Protein AF-A0A950A088-F1 (afdb_monomer)

Solvent-accessible surface area (backbone atoms only — not comparable to full-atom values): 8550 Å² total; per-residue (Å²): 110,68,67,59,53,52,51,50,49,60,71,69,52,84,48,71,52,44,54,53,50,51,49,53,54,51,53,44,50,51,50,33,52,53,40,48,50,56,52,46,50,52,70,74,33,70,79,44,91,60,96,74,81,75,61,78,71,54,54,60,63,45,46,53,56,30,54,50,41,45,50,49,51,55,53,53,65,77,36,38,73,78,71,75,57,42,54,74,67,52,54,50,52,51,50,50,53,53,50,50,53,52,51,52,50,50,47,42,38,51,69,72,67,64,45,78,92,73,93,72,76,95,70,76,61,56,73,52,76,66,55,46,53,52,60,51,59,71,68,49,79,78,85,128

Structure (mmCIF, N/CA/C/O backbone):
data_AF-A0A950A088-F1
#
_entry.id   AF-A0A950A088-F1
#
loop_
_atom_site.group_PDB
_atom_site.id
_atom_site.type_symbol
_atom_site.label_atom_id
_atom_site.label_alt_id
_atom_site.label_comp_id
_atom_site.label_asym_id
_atom_site.label_entity_id
_atom_site.label_seq_id
_atom_site.pdbx_PDB_ins_code
_atom_site.Cartn_x
_atom_site.Cartn_y
_atom_site.Cartn_z
_atom_site.occupancy
_atom_site.B_iso_or_equiv
_atom_site.auth_seq_id
_atom_site.auth_comp_id
_atom_site.auth_asym_id
_atom_site.auth_atom_id
_atom_site.pdbx_PDB_model_num
ATOM 1 N N . VAL A 1 1 ? 4.764 -24.273 -2.140 1.00 59.06 1 VAL A N 1
ATOM 2 C CA . VAL A 1 1 ? 4.676 -23.675 -3.495 1.00 59.06 1 VAL A CA 1
ATOM 3 C C . VAL A 1 1 ? 5.379 -22.322 -3.514 1.00 59.06 1 VAL A C 1
ATOM 5 O O . VAL A 1 1 ? 6.209 -22.100 -4.384 1.00 59.06 1 VAL A O 1
ATOM 8 N N . ASP A 1 2 ? 5.171 -21.490 -2.493 1.00 60.41 2 ASP A N 1
ATOM 9 C CA . ASP A 1 2 ? 5.741 -20.135 -2.379 1.00 60.41 2 ASP A CA 1
ATOM 10 C C . ASP A 1 2 ? 7.275 -20.099 -2.384 1.00 60.41 2 ASP A C 1
ATOM 12 O O . ASP A 1 2 ? 7.876 -19.262 -3.052 1.00 60.41 2 ASP A O 1
ATOM 16 N N . LEU A 1 3 ? 7.926 -21.057 -1.711 1.00 70.94 3 LEU A N 1
ATOM 17 C CA . LEU A 1 3 ? 9.388 -21.190 -1.722 1.00 70.94 3 LEU A CA 1
ATOM 18 C C . LEU A 1 3 ? 9.934 -21.410 -3.143 1.00 70.94 3 LEU A C 1
ATOM 20 O O . LEU A 1 3 ? 10.909 -20.780 -3.532 1.00 70.94 3 LEU A O 1
ATOM 24 N N . VAL A 1 4 ? 9.291 -22.274 -3.932 1.00 77.12 4 VAL A N 1
ATOM 25 C CA . VAL A 1 4 ? 9.738 -22.608 -5.294 1.00 77.12 4 VAL A CA 1
ATOM 26 C C . VAL A 1 4 ? 9.562 -21.410 -6.226 1.00 77.12 4 VAL A C 1
ATOM 28 O O . VAL A 1 4 ? 10.462 -21.114 -7.005 1.00 77.12 4 VAL A O 1
ATOM 31 N N . VAL A 1 5 ? 8.444 -20.688 -6.106 1.00 71.31 5 VAL A N 1
ATOM 32 C CA . VAL A 1 5 ? 8.181 -19.470 -6.888 1.00 71.31 5 VAL A CA 1
ATOM 33 C C . VAL A 1 5 ? 9.192 -18.375 -6.545 1.00 71.31 5 VAL A C 1
ATOM 35 O O . VAL A 1 5 ? 9.776 -17.795 -7.455 1.00 71.31 5 VAL A O 1
ATOM 38 N N . ASN A 1 6 ? 9.464 -18.141 -5.258 1.00 72.62 6 ASN A N 1
ATOM 39 C CA . ASN A 1 6 ? 10.446 -17.142 -4.826 1.00 72.62 6 ASN A CA 1
ATOM 40 C C . ASN A 1 6 ? 11.868 -17.487 -5.278 1.00 72.62 6 ASN A C 1
ATOM 42 O O . ASN A 1 6 ? 12.576 -16.622 -5.788 1.00 72.62 6 ASN A O 1
ATOM 46 N N . VAL A 1 7 ? 12.280 -18.751 -5.143 1.00 74.81 7 VAL A N 1
ATOM 47 C CA . VAL A 1 7 ? 13.600 -19.206 -5.604 1.00 74.81 7 VAL A CA 1
ATOM 48 C C . VAL A 1 7 ? 13.716 -19.084 -7.125 1.00 74.81 7 VAL A C 1
ATOM 50 O O . VAL A 1 7 ? 14.727 -18.584 -7.611 1.00 74.81 7 VAL A O 1
ATOM 53 N N . ALA A 1 8 ? 12.682 -19.456 -7.885 1.00 71.94 8 ALA A N 1
ATOM 54 C CA . ALA A 1 8 ? 12.670 -19.271 -9.334 1.00 71.94 8 ALA A CA 1
ATOM 55 C C . ALA A 1 8 ? 12.779 -17.787 -9.721 1.00 71.94 8 ALA A C 1
ATOM 57 O O . ALA A 1 8 ? 13.541 -17.453 -10.621 1.00 71.94 8 ALA A O 1
ATOM 58 N N . LEU A 1 9 ? 12.090 -16.888 -9.012 1.00 67.25 9 LEU A N 1
ATOM 59 C CA . LEU A 1 9 ? 12.165 -15.445 -9.251 1.00 67.25 9 LEU A CA 1
ATOM 60 C C . LEU A 1 9 ? 13.590 -14.906 -9.054 1.00 67.25 9 LEU A C 1
ATOM 62 O O . LEU A 1 9 ? 14.089 -14.161 -9.892 1.00 67.25 9 LEU A O 1
ATOM 66 N N . VAL A 1 10 ? 14.260 -15.322 -7.976 1.00 68.56 10 VAL A N 1
ATOM 67 C CA . VAL A 1 10 ? 15.638 -14.909 -7.661 1.00 68.56 10 VAL A CA 1
ATOM 68 C C . VAL A 1 10 ? 16.637 -15.435 -8.692 1.00 68.56 10 VAL A C 1
ATOM 70 O O . VAL A 1 10 ? 17.552 -14.716 -9.079 1.00 68.56 10 VAL A O 1
ATOM 73 N N . VAL A 1 11 ? 16.469 -16.674 -9.157 1.00 69.44 11 VAL A N 1
ATOM 74 C CA . VAL A 1 11 ? 17.383 -17.285 -10.136 1.00 69.44 11 VAL A CA 1
ATOM 75 C C . VAL A 1 11 ? 17.159 -16.732 -11.551 1.00 69.44 11 VAL A C 1
ATOM 77 O O . VAL A 1 11 ? 18.112 -16.610 -12.319 1.00 69.44 11 VAL A O 1
ATOM 80 N N . LEU A 1 12 ? 15.919 -16.376 -11.904 1.00 66.69 12 LEU A N 1
ATOM 81 C CA . LEU A 1 12 ? 15.560 -15.876 -13.236 1.00 66.69 12 LEU A CA 1
ATOM 82 C C . LEU A 1 12 ? 15.788 -14.364 -13.400 1.00 66.69 12 LEU A C 1
ATOM 84 O O . LEU A 1 12 ? 16.026 -13.909 -14.518 1.00 66.69 12 LEU A O 1
ATOM 88 N N . ILE A 1 13 ? 15.751 -13.576 -12.319 1.00 66.31 13 ILE A N 1
ATOM 89 C CA . ILE A 1 13 ? 16.022 -12.133 -12.369 1.00 66.31 13 ILE A CA 1
ATOM 90 C C . ILE A 1 13 ? 17.523 -11.892 -12.168 1.00 66.31 13 ILE A C 1
ATOM 92 O O . ILE A 1 13 ? 18.025 -11.763 -11.058 1.00 66.31 13 ILE A O 1
ATOM 96 N N . THR A 1 14 ? 18.260 -11.809 -13.274 1.00 58.91 14 THR A N 1
ATOM 97 C CA . THR A 1 14 ? 19.731 -11.674 -13.279 1.00 58.91 14 THR A CA 1
ATOM 98 C C . THR A 1 14 ? 20.225 -10.260 -12.925 1.00 58.91 14 THR A C 1
ATOM 100 O O . THR A 1 14 ? 21.418 -10.050 -12.713 1.00 58.91 14 THR A O 1
ATOM 103 N N . SER A 1 15 ? 19.328 -9.270 -12.846 1.00 65.00 15 SER A N 1
ATOM 104 C CA . SER A 1 15 ? 19.680 -7.883 -12.522 1.00 65.00 15 SER A CA 1
ATOM 105 C C . SER A 1 15 ? 19.365 -7.550 -11.063 1.00 65.00 15 SER A C 1
ATOM 107 O O . SER A 1 15 ? 18.210 -7.341 -10.693 1.00 65.00 15 SER A O 1
ATOM 109 N N . ASN A 1 16 ? 20.408 -7.417 -10.238 1.00 69.12 16 ASN A N 1
ATOM 110 C CA . ASN A 1 16 ? 20.292 -6.945 -8.850 1.00 69.12 16 ASN A CA 1
ATOM 111 C C . ASN A 1 16 ? 19.594 -5.568 -8.755 1.00 69.12 16 ASN A C 1
ATOM 113 O O . ASN A 1 16 ? 18.865 -5.286 -7.806 1.00 69.12 16 ASN A O 1
ATOM 117 N N . GLN A 1 17 ? 19.768 -4.714 -9.769 1.00 70.56 17 GLN A N 1
ATOM 118 C CA . GLN A 1 17 ? 19.145 -3.388 -9.815 1.00 70.56 17 GLN A CA 1
ATOM 119 C C . GLN A 1 17 ? 17.623 -3.456 -9.994 1.00 70.56 17 GLN A C 1
ATOM 121 O O . GLN A 1 17 ? 16.901 -2.697 -9.347 1.00 70.56 17 GLN A O 1
ATOM 126 N N . ALA A 1 18 ? 17.129 -4.396 -10.806 1.00 70.00 18 ALA A N 1
ATOM 127 C CA . ALA A 1 18 ? 15.696 -4.595 -11.015 1.00 70.00 18 AL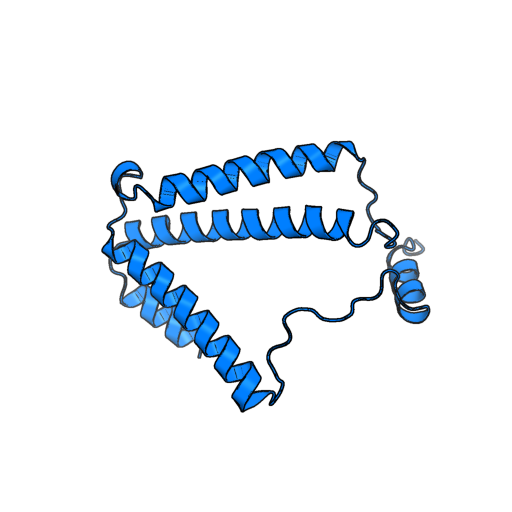A A CA 1
ATOM 128 C C . ALA A 1 18 ? 15.001 -5.067 -9.729 1.00 70.00 18 ALA A C 1
ATOM 130 O O . ALA A 1 18 ? 13.942 -4.553 -9.366 1.00 70.00 18 ALA A O 1
ATOM 131 N N . ILE A 1 19 ? 15.636 -5.988 -8.993 1.00 75.44 19 ILE A N 1
ATOM 132 C CA . ILE A 1 19 ? 15.136 -6.478 -7.699 1.00 75.44 19 ILE A CA 1
ATOM 133 C C . ILE A 1 19 ? 15.055 -5.330 -6.689 1.00 75.44 19 ILE A C 1
ATOM 135 O O . ILE A 1 19 ? 14.032 -5.163 -6.025 1.00 75.44 19 ILE A O 1
ATOM 139 N N . LEU A 1 20 ? 16.105 -4.507 -6.595 1.00 78.38 20 LEU A N 1
ATOM 140 C CA . LEU A 1 20 ? 16.135 -3.366 -5.681 1.00 78.38 20 LEU A CA 1
ATOM 141 C C . LEU A 1 20 ? 15.051 -2.332 -6.020 1.00 78.38 20 LEU A C 1
ATOM 143 O O . LEU A 1 20 ? 14.353 -1.853 -5.129 1.00 78.38 20 LEU A O 1
ATOM 147 N N . TYR A 1 21 ? 14.878 -2.015 -7.304 1.00 76.25 21 TYR A N 1
ATOM 148 C CA . TYR A 1 21 ? 13.832 -1.106 -7.773 1.00 76.25 21 TYR A CA 1
ATOM 149 C C . TYR A 1 21 ? 12.430 -1.623 -7.427 1.00 76.25 21 TYR A C 1
ATOM 151 O O . TYR A 1 21 ? 11.617 -0.890 -6.861 1.00 76.25 21 TYR A O 1
ATOM 159 N N . MET A 1 22 ? 12.166 -2.900 -7.704 1.00 78.12 22 MET A N 1
ATOM 160 C CA . MET A 1 22 ? 10.873 -3.527 -7.442 1.00 78.12 22 MET A CA 1
ATOM 161 C C . MET A 1 22 ? 10.569 -3.631 -5.943 1.00 78.12 22 MET A C 1
ATOM 163 O O . MET A 1 22 ? 9.450 -3.346 -5.521 1.00 78.12 22 MET A O 1
ATOM 167 N N . SER A 1 23 ? 11.578 -3.959 -5.131 1.00 81.31 23 SER A N 1
ATOM 168 C CA . SER A 1 23 ? 11.485 -3.950 -3.667 1.00 81.31 23 SER A CA 1
ATOM 169 C C . SER A 1 23 ? 11.164 -2.552 -3.129 1.00 81.31 23 SER A C 1
ATOM 171 O O . SER A 1 23 ? 10.287 -2.401 -2.277 1.00 81.31 23 SER A O 1
ATOM 173 N N . ASN A 1 24 ? 11.795 -1.513 -3.690 1.00 84.69 24 ASN A N 1
ATOM 174 C CA . ASN A 1 24 ? 11.542 -0.125 -3.308 1.00 84.69 24 ASN A CA 1
ATOM 175 C C . ASN A 1 24 ? 10.103 0.317 -3.588 1.00 84.69 24 ASN A C 1
ATOM 177 O O . ASN A 1 24 ? 9.445 0.886 -2.720 1.00 84.69 24 ASN A O 1
ATOM 181 N N . ILE A 1 25 ? 9.578 -0.004 -4.769 1.00 85.38 25 ILE A N 1
ATOM 182 C CA . ILE A 1 25 ? 8.172 0.261 -5.097 1.00 85.38 25 ILE A CA 1
ATOM 183 C C . ILE A 1 25 ? 7.238 -0.514 -4.164 1.00 85.38 25 ILE A C 1
ATOM 185 O O . ILE A 1 25 ? 6.282 0.055 -3.636 1.00 85.38 25 ILE A O 1
ATOM 189 N N . GLY A 1 26 ? 7.530 -1.796 -3.936 1.00 87.62 26 GLY A N 1
ATOM 190 C CA . GLY A 1 26 ? 6.729 -2.660 -3.074 1.00 87.62 26 GLY A CA 1
ATOM 191 C C . GLY A 1 26 ? 6.649 -2.150 -1.636 1.00 87.62 26 GLY A C 1
ATOM 192 O O . GLY A 1 26 ? 5.553 -2.060 -1.085 1.00 87.62 26 GLY A O 1
ATOM 193 N N . TYR A 1 27 ? 7.773 -1.756 -1.027 1.00 88.19 27 TYR A N 1
ATOM 194 C CA . TYR A 1 27 ? 7.741 -1.266 0.354 1.00 88.19 27 TYR A CA 1
ATOM 195 C C . TYR A 1 27 ? 6.958 0.047 0.462 1.00 88.19 27 TYR A C 1
ATOM 197 O O . TYR A 1 27 ? 6.184 0.201 1.411 1.00 88.19 27 TYR A O 1
ATOM 205 N N . VAL A 1 28 ? 7.124 0.984 -0.484 1.00 90.62 28 VAL A N 1
ATOM 206 C CA . VAL A 1 28 ? 6.395 2.265 -0.464 1.00 90.62 28 VAL A CA 1
ATOM 207 C C . VAL A 1 28 ? 4.896 2.011 -0.601 1.00 90.62 28 VAL A C 1
ATOM 209 O O . VAL A 1 28 ? 4.109 2.587 0.150 1.00 90.62 28 VAL A O 1
ATOM 212 N N . LEU A 1 29 ? 4.496 1.094 -1.487 1.00 91.19 29 LEU A N 1
ATOM 213 C CA . LEU A 1 29 ? 3.105 0.665 -1.629 1.00 91.19 29 LEU A CA 1
ATOM 214 C C . LEU A 1 29 ? 2.545 0.107 -0.308 1.00 91.19 29 LEU A C 1
ATOM 216 O O . LEU A 1 29 ? 1.465 0.516 0.121 1.00 91.19 29 LEU A O 1
ATOM 220 N N . CYS A 1 30 ? 3.294 -0.758 0.382 1.00 93.31 30 CYS A N 1
ATOM 221 C CA . CYS A 1 30 ? 2.896 -1.274 1.694 1.00 93.31 30 CYS A CA 1
ATOM 222 C C . CYS A 1 30 ? 2.708 -0.156 2.731 1.00 93.31 30 CYS A C 1
ATOM 224 O O . CYS A 1 30 ? 1.769 -0.210 3.523 1.00 93.31 30 CYS A O 1
ATOM 226 N N . HIS A 1 31 ? 3.552 0.879 2.717 1.00 93.38 31 HIS A N 1
ATOM 227 C CA . HIS A 1 31 ? 3.406 2.023 3.623 1.00 93.38 31 HIS A CA 1
ATOM 228 C C . HIS A 1 31 ? 2.155 2.847 3.316 1.00 93.38 31 HIS A C 1
ATOM 230 O O . HIS A 1 31 ? 1.468 3.275 4.245 1.00 93.38 31 HIS A O 1
ATOM 236 N N . VAL A 1 32 ? 1.822 3.036 2.035 1.00 94.50 32 VAL A N 1
ATOM 237 C CA . VAL A 1 32 ? 0.569 3.691 1.632 1.00 94.50 32 VAL A CA 1
ATOM 238 C C . VAL A 1 32 ? -0.628 2.902 2.163 1.00 94.50 32 VAL A C 1
ATOM 240 O O . VAL A 1 32 ? -1.497 3.484 2.811 1.00 94.50 32 VAL A O 1
ATOM 243 N N . PHE A 1 33 ? -0.648 1.578 1.981 1.00 93.81 33 PHE A N 1
ATOM 244 C CA . PHE A 1 33 ? -1.728 0.742 2.506 1.00 93.81 33 PHE A CA 1
ATOM 245 C C . PHE A 1 33 ? -1.810 0.779 4.034 1.00 93.81 33 PHE A C 1
ATOM 247 O O . PHE A 1 33 ? -2.892 1.020 4.566 1.00 93.81 33 PHE A O 1
ATOM 254 N N . ALA A 1 34 ? -0.690 0.650 4.747 1.00 93.38 34 ALA A N 1
ATOM 255 C CA . ALA A 1 34 ? -0.668 0.678 6.208 1.00 93.38 34 ALA A CA 1
ATOM 256 C C . ALA A 1 34 ? -1.166 2.015 6.787 1.00 93.38 34 ALA A C 1
ATOM 258 O O . ALA A 1 34 ? -2.002 2.033 7.693 1.00 93.38 34 ALA A O 1
ATOM 259 N N . LEU A 1 35 ? -0.702 3.144 6.240 1.00 93.25 35 LEU A N 1
ATOM 260 C CA . LEU A 1 35 ? -1.139 4.472 6.678 1.00 93.25 35 LEU A CA 1
ATOM 261 C C . LEU A 1 35 ? -2.605 4.734 6.309 1.00 93.25 35 LEU A C 1
ATOM 263 O O . LEU A 1 35 ? -3.338 5.321 7.106 1.00 93.25 35 LEU A O 1
ATOM 267 N N . SER A 1 36 ? -3.054 4.271 5.138 1.00 92.06 36 SER A N 1
ATOM 268 C CA . SER A 1 36 ? -4.454 4.410 4.729 1.00 92.06 36 SER A CA 1
ATOM 269 C C . SER A 1 36 ? -5.375 3.618 5.654 1.00 92.06 36 SER A C 1
ATOM 271 O O . SER A 1 36 ? -6.351 4.174 6.151 1.00 92.06 36 SER A O 1
ATOM 273 N N . ALA A 1 37 ? -5.012 2.375 5.985 1.00 90.44 37 ALA A N 1
ATOM 274 C CA . ALA A 1 37 ? -5.744 1.538 6.923 1.00 90.44 37 ALA A CA 1
ATOM 275 C C . ALA A 1 37 ? -5.798 2.190 8.310 1.00 90.44 37 ALA A C 1
ATOM 277 O O . ALA A 1 37 ? -6.868 2.285 8.898 1.00 90.44 37 ALA A O 1
ATOM 278 N N . PHE A 1 38 ? -4.682 2.727 8.813 1.00 90.50 38 PHE A N 1
ATOM 279 C CA . PHE A 1 38 ? -4.654 3.424 10.102 1.00 90.50 38 PHE A CA 1
ATOM 280 C C . PHE A 1 38 ? -5.628 4.611 10.168 1.00 90.50 38 PHE A C 1
ATOM 282 O O . PHE A 1 38 ? -6.331 4.781 11.170 1.00 90.50 38 PHE A O 1
ATOM 289 N N . LEU A 1 39 ? -5.672 5.434 9.117 1.00 90.31 39 LEU A N 1
ATOM 290 C CA . LEU A 1 39 ? -6.568 6.588 9.045 1.00 90.31 39 LEU A CA 1
ATOM 291 C C . LEU A 1 39 ? -8.029 6.160 8.864 1.00 90.31 39 LEU A C 1
ATOM 293 O O . LEU A 1 39 ? -8.902 6.692 9.551 1.00 90.31 39 LEU A O 1
ATOM 297 N N . LEU A 1 40 ? -8.292 5.171 8.005 1.00 89.56 40 LEU A N 1
ATOM 298 C CA . LEU A 1 40 ? -9.632 4.628 7.774 1.00 89.56 40 LEU A CA 1
ATOM 299 C C . LEU A 1 40 ? -10.192 3.966 9.037 1.00 89.56 40 LEU A C 1
ATOM 301 O O . LEU A 1 40 ? -11.280 4.328 9.463 1.00 89.56 40 LEU A O 1
ATOM 305 N N . LEU A 1 41 ? -9.421 3.131 9.743 1.00 87.62 41 LEU A N 1
ATOM 306 C CA . LEU A 1 41 ? -9.857 2.512 11.004 1.00 87.62 41 LEU A CA 1
ATOM 307 C C . LEU A 1 41 ? -10.151 3.539 12.108 1.00 87.62 41 LEU A C 1
ATOM 309 O O . LEU A 1 41 ? -10.908 3.258 13.036 1.00 87.62 41 LEU A O 1
ATOM 313 N N . ARG A 1 42 ? -9.532 4.724 12.073 1.00 86.12 42 ARG A N 1
ATOM 314 C CA . ARG A 1 42 ? -9.855 5.817 13.008 1.00 86.12 42 ARG A CA 1
ATOM 315 C C . ARG A 1 42 ? -11.118 6.567 12.631 1.00 86.12 42 ARG A C 1
ATOM 317 O O . ARG A 1 42 ? -11.794 7.055 13.529 1.00 86.12 42 ARG A O 1
ATOM 324 N N . ARG A 1 43 ? -11.420 6.649 11.337 1.00 84.06 43 ARG A N 1
ATOM 325 C CA . ARG A 1 43 ? -12.656 7.249 10.842 1.00 84.06 43 ARG A CA 1
ATOM 326 C C . ARG A 1 43 ? -13.850 6.313 11.017 1.00 84.06 43 ARG A C 1
ATOM 328 O O . ARG A 1 43 ? -14.904 6.769 11.437 1.00 84.06 43 ARG A O 1
ATOM 335 N N . ASP A 1 44 ? -13.665 5.030 10.725 1.00 85.31 44 ASP A N 1
ATOM 336 C CA . ASP A 1 44 ? -14.748 4.050 10.665 1.00 85.31 44 ASP A CA 1
ATOM 337 C C . ASP A 1 44 ? -15.072 3.453 12.049 1.00 85.31 44 ASP A C 1
ATOM 339 O O . ASP A 1 44 ? -16.218 3.090 12.297 1.00 85.31 44 ASP A O 1
ATOM 343 N N . ARG A 1 45 ? -14.101 3.384 12.982 1.00 82.94 45 ARG A N 1
ATOM 344 C CA . ARG A 1 45 ? -14.312 2.898 14.367 1.00 82.94 45 ARG A CA 1
ATOM 345 C C . ARG A 1 45 ? -13.671 3.814 15.423 1.00 82.94 45 ARG A C 1
ATOM 347 O O . ARG A 1 45 ? -12.618 3.481 15.990 1.00 82.94 45 ARG A O 1
ATOM 354 N N . PRO A 1 46 ? -14.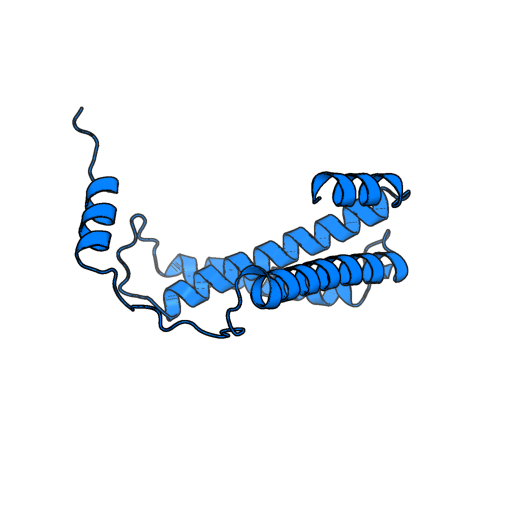270 4.986 15.697 1.00 79.88 46 PRO A N 1
ATOM 355 C CA . PRO A 1 46 ? -13.744 5.921 16.691 1.00 79.88 46 PRO A CA 1
ATOM 356 C C . PRO A 1 46 ? -13.794 5.354 18.119 1.00 79.88 46 PRO A C 1
ATOM 358 O O . PRO A 1 46 ? -12.814 5.499 18.851 1.00 79.88 46 PRO A O 1
ATOM 361 N N . ASP A 1 47 ? -14.867 4.640 18.473 1.00 78.50 47 ASP A N 1
ATOM 362 C CA . ASP A 1 47 ? -15.143 4.168 19.842 1.00 78.50 47 ASP A CA 1
ATOM 363 C C . ASP A 1 47 ? -14.520 2.805 20.188 1.00 78.50 47 ASP A C 1
ATOM 365 O O . ASP A 1 47 ? -14.746 2.266 21.270 1.00 78.50 47 ASP A O 1
ATOM 369 N N . TRP A 1 48 ? -13.710 2.231 19.292 1.00 80.62 48 TRP A N 1
ATOM 370 C CA . TRP A 1 48 ? -13.056 0.948 19.554 1.00 80.62 48 TRP A CA 1
ATOM 371 C C . TRP A 1 48 ? -12.084 1.063 20.747 1.00 80.62 48 TRP A C 1
ATOM 373 O O . TRP A 1 48 ? -11.251 1.981 20.750 1.00 80.62 48 TRP A O 1
ATOM 383 N N . PRO A 1 49 ? -12.124 0.150 21.739 1.00 77.69 49 PRO A N 1
ATOM 384 C CA . PRO A 1 49 ? -11.208 0.174 22.876 1.00 77.69 49 PRO A CA 1
ATOM 385 C C . PRO A 1 49 ? -9.778 -0.085 22.389 1.00 77.69 49 PRO A C 1
ATOM 387 O O . PRO A 1 49 ? -9.412 -1.184 21.984 1.00 77.69 49 PRO A O 1
ATOM 390 N N . ARG A 1 50 ? -8.960 0.971 22.367 1.00 81.62 50 ARG A N 1
ATOM 391 C CA . ARG A 1 50 ? -7.558 0.922 21.926 1.00 81.62 50 ARG A CA 1
ATOM 392 C C . ARG A 1 50 ? -6.645 0.847 23.155 1.00 81.62 50 ARG A C 1
ATOM 394 O O . ARG A 1 50 ? -6.708 1.778 23.963 1.00 81.62 50 ARG A O 1
ATOM 401 N N . PRO A 1 51 ? -5.750 -0.157 23.259 1.00 76.62 51 PRO A N 1
ATOM 402 C CA . PRO A 1 51 ? -4.756 -0.226 24.336 1.00 76.62 51 PRO A CA 1
ATOM 403 C C . PRO A 1 51 ? -3.857 1.017 24.382 1.00 76.62 51 PRO A C 1
ATOM 405 O O . PRO A 1 51 ? -3.533 1.529 25.449 1.00 76.62 51 PRO A O 1
ATOM 408 N N . ILE A 1 52 ? -3.510 1.560 23.207 1.00 75.50 52 ILE A N 1
ATOM 409 C CA . ILE A 1 52 ? -2.693 2.769 23.068 1.00 75.50 52 ILE A CA 1
ATOM 410 C C . ILE A 1 52 ? -3.549 3.903 22.493 1.00 75.50 52 ILE A C 1
ATOM 412 O O . ILE A 1 52 ? -3.878 3.942 21.301 1.00 75.50 52 ILE A O 1
ATOM 416 N N . LYS A 1 53 ? -3.893 4.867 23.350 1.00 76.69 53 LYS A N 1
ATOM 417 C CA . LYS A 1 53 ? -4.625 6.084 22.977 1.00 76.69 53 LYS A CA 1
ATOM 418 C C . LYS A 1 53 ? -3.639 7.162 22.539 1.00 76.69 53 LYS A C 1
ATOM 420 O O . LYS A 1 53 ? -3.038 7.849 23.357 1.00 76.69 53 LYS A O 1
ATOM 425 N N . VAL A 1 54 ? -3.463 7.311 21.231 1.00 82.06 54 VAL A N 1
ATOM 426 C CA . VAL A 1 54 ? -2.652 8.402 20.666 1.00 82.06 54 VAL A CA 1
ATOM 427 C C . VAL A 1 54 ? -3.484 9.681 20.528 1.00 82.06 54 VAL A C 1
ATOM 429 O O . VAL A 1 54 ? -4.671 9.622 20.204 1.00 82.06 54 VAL A O 1
ATOM 432 N N . SER A 1 55 ? -2.845 10.833 20.746 1.00 83.81 55 SER A N 1
ATOM 433 C CA . SER A 1 55 ? -3.454 12.158 20.557 1.00 83.81 55 SER A CA 1
ATOM 434 C C . SER A 1 55 ? -3.906 12.384 19.107 1.00 83.81 55 SER A C 1
ATOM 436 O O . SER A 1 55 ? -3.300 11.863 18.169 1.00 83.81 55 SER A O 1
ATOM 438 N N . SER A 1 56 ? -4.930 13.223 18.918 1.00 83.19 56 SER A N 1
ATOM 439 C CA . SER A 1 56 ? -5.469 13.602 17.601 1.00 83.19 56 SER A CA 1
ATOM 440 C C . SER A 1 56 ? -4.412 14.223 16.672 1.00 83.19 56 SER A C 1
ATOM 442 O O . SER A 1 56 ? -4.522 14.128 15.456 1.00 83.19 56 SER A O 1
ATOM 444 N N . ILE A 1 57 ? -3.323 14.766 17.228 1.00 89.19 57 ILE A N 1
ATOM 445 C CA . ILE A 1 57 ? -2.180 15.308 16.472 1.00 89.19 57 ILE A CA 1
ATOM 446 C C . ILE A 1 57 ? -1.492 14.233 15.606 1.00 89.19 57 ILE A C 1
ATOM 448 O O . ILE A 1 57 ? -0.933 14.544 14.557 1.00 89.19 57 ILE A O 1
ATOM 452 N N . TRP A 1 58 ? -1.571 12.954 15.982 1.00 86.69 58 TRP A N 1
ATOM 453 C CA . TRP A 1 58 ? -0.968 11.867 15.204 1.00 86.69 58 TRP A CA 1
ATOM 454 C C . TRP A 1 58 ? -1.712 11.557 13.899 1.00 86.69 58 TRP A C 1
ATOM 456 O O . TRP A 1 58 ? -1.121 10.980 12.990 1.00 86.69 58 TRP A O 1
ATOM 466 N N . LEU A 1 59 ? -2.982 11.960 13.771 1.00 88.44 59 LEU A N 1
ATOM 467 C CA . LEU A 1 59 ? -3.758 11.800 12.537 1.00 88.44 59 LEU A CA 1
ATOM 468 C C . LEU A 1 59 ? -3.157 12.594 11.364 1.00 88.44 59 LEU A C 1
ATOM 470 O O . LEU A 1 59 ? -2.822 11.973 10.354 1.00 88.44 59 LEU A O 1
ATOM 474 N N . PRO A 1 60 ? -2.951 13.925 11.457 1.00 87.94 60 PRO A N 1
ATOM 475 C CA . PRO A 1 60 ? -2.302 14.670 10.383 1.00 87.94 60 PRO A CA 1
ATOM 476 C C . PRO A 1 60 ? -0.837 14.255 10.195 1.00 87.94 60 PRO A C 1
ATOM 478 O O . PRO A 1 60 ? -0.381 14.196 9.055 1.00 87.94 60 PRO A O 1
ATOM 481 N N . ILE A 1 61 ? -0.121 13.884 11.268 1.00 91.38 61 ILE A N 1
ATOM 482 C CA . ILE A 1 61 ? 1.251 13.352 11.163 1.00 91.38 61 ILE A CA 1
ATOM 483 C C . ILE A 1 61 ? 1.294 12.052 10.356 1.00 91.38 61 ILE A C 1
ATOM 485 O O . ILE A 1 61 ? 2.276 11.830 9.667 1.00 91.38 61 ILE A O 1
ATOM 489 N N . ALA A 1 62 ? 0.259 11.209 10.402 1.00 89.38 62 ALA A N 1
ATOM 490 C CA . ALA A 1 62 ? 0.145 10.025 9.546 1.00 89.38 62 ALA A CA 1
ATOM 491 C C . ALA A 1 62 ? -0.366 10.363 8.129 1.00 89.38 62 ALA A C 1
ATOM 493 O O . ALA A 1 62 ? 0.011 9.711 7.156 1.00 89.38 62 ALA A O 1
ATOM 494 N N . GLY A 1 63 ? -1.188 11.406 7.990 1.00 91.56 63 GLY A N 1
ATOM 495 C CA . GLY A 1 63 ? -1.708 11.874 6.701 1.00 91.56 63 GLY A CA 1
ATOM 496 C C . GLY A 1 63 ? -0.640 12.471 5.781 1.00 91.56 63 GLY A C 1
ATOM 497 O O . GLY A 1 63 ? -0.626 12.182 4.588 1.00 91.56 63 GLY A O 1
ATOM 498 N N . VAL A 1 64 ? 0.298 13.254 6.317 1.00 94.38 64 VAL A N 1
ATOM 499 C CA . VAL A 1 64 ? 1.409 13.826 5.531 1.00 94.38 64 VAL A CA 1
ATOM 500 C C . VAL A 1 64 ? 2.268 12.751 4.836 1.00 94.38 64 VAL A C 1
ATOM 502 O O . VAL A 1 64 ? 2.407 12.814 3.612 1.00 94.38 64 VAL A O 1
ATOM 505 N N . PRO A 1 65 ? 2.822 11.739 5.535 1.00 92.50 65 PRO A N 1
ATOM 506 C CA . PRO A 1 65 ? 3.594 10.680 4.905 1.00 92.50 65 PRO A CA 1
ATOM 507 C C . PRO A 1 65 ? 2.730 9.810 3.996 1.00 92.50 65 PRO A C 1
ATOM 509 O O . PRO A 1 65 ? 3.253 9.327 3.000 1.00 92.50 65 PRO A O 1
ATOM 512 N N . LEU A 1 66 ? 1.430 9.635 4.258 1.00 93.25 66 LEU A N 1
ATOM 513 C CA . LEU A 1 66 ? 0.539 8.959 3.310 1.00 93.25 66 LEU A CA 1
ATOM 514 C C . LEU A 1 66 ? 0.546 9.689 1.960 1.00 93.25 66 LEU A C 1
ATOM 516 O O . LEU A 1 66 ? 0.794 9.070 0.926 1.00 93.25 66 LEU A O 1
ATOM 520 N N . VAL A 1 67 ? 0.299 11.002 1.973 1.00 94.38 67 VAL A N 1
ATOM 521 C CA . VAL A 1 67 ? 0.250 11.826 0.756 1.00 94.38 67 VAL A CA 1
ATOM 522 C C . VAL A 1 67 ? 1.603 11.824 0.047 1.00 94.38 67 VAL A C 1
ATOM 524 O O . VAL A 1 67 ? 1.654 11.601 -1.160 1.00 94.38 67 VAL A O 1
ATOM 527 N N . LEU A 1 68 ? 2.701 12.003 0.786 1.00 93.50 68 LEU A N 1
ATOM 528 C CA . LEU A 1 68 ? 4.050 12.007 0.214 1.00 93.50 68 LEU A CA 1
ATOM 529 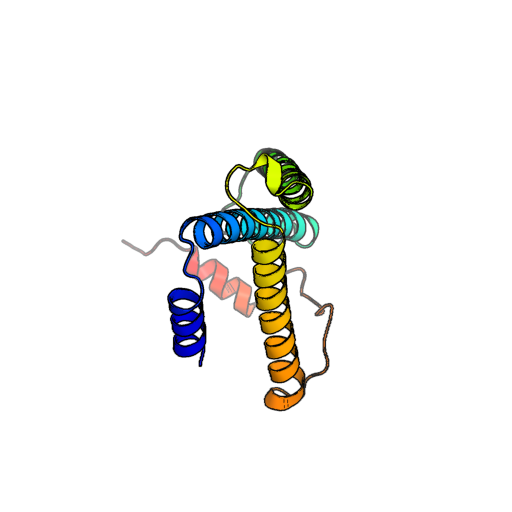C C . LEU A 1 68 ? 4.437 10.654 -0.394 1.00 93.50 68 LEU A C 1
ATOM 531 O O . LEU A 1 68 ? 4.884 10.617 -1.537 1.00 93.50 68 LEU A O 1
ATOM 535 N N . ASN A 1 69 ? 4.230 9.543 0.319 1.00 92.75 69 ASN A N 1
ATOM 536 C CA . ASN A 1 69 ? 4.531 8.208 -0.209 1.00 92.75 69 ASN A CA 1
ATOM 537 C C . ASN A 1 69 ? 3.663 7.882 -1.426 1.00 92.75 69 ASN A C 1
ATOM 539 O O . ASN A 1 69 ? 4.160 7.318 -2.397 1.00 92.75 69 ASN A O 1
ATOM 543 N N . THR A 1 70 ? 2.393 8.292 -1.414 1.00 91.88 70 THR A N 1
ATOM 544 C CA . THR A 1 70 ? 1.506 8.138 -2.573 1.00 91.88 70 THR A CA 1
ATOM 545 C C . THR A 1 70 ? 2.038 8.935 -3.763 1.00 91.88 70 THR A C 1
ATOM 547 O O . THR A 1 70 ? 2.160 8.392 -4.858 1.00 91.88 70 THR A O 1
ATOM 550 N N . ALA A 1 71 ? 2.439 10.193 -3.560 1.00 91.31 71 ALA A N 1
ATOM 551 C CA . ALA A 1 71 ? 3.029 11.016 -4.612 1.00 91.31 71 ALA A CA 1
ATOM 552 C C . ALA A 1 71 ? 4.331 10.407 -5.163 1.00 91.31 71 ALA A C 1
ATOM 554 O O . ALA A 1 71 ? 4.493 10.320 -6.379 1.00 91.31 71 ALA A O 1
ATOM 555 N N . PHE A 1 72 ? 5.230 9.927 -4.299 1.00 88.25 72 PHE A N 1
ATOM 556 C CA . PHE A 1 72 ? 6.466 9.261 -4.717 1.00 88.25 72 PHE A CA 1
ATOM 557 C C . PHE A 1 72 ? 6.209 7.966 -5.480 1.00 88.25 72 PHE A C 1
ATOM 559 O O . PHE A 1 72 ? 6.890 7.703 -6.467 1.00 88.25 72 PHE A O 1
ATOM 566 N N . LEU A 1 73 ? 5.209 7.187 -5.076 1.00 88.12 73 LEU A N 1
ATOM 567 C CA . LEU A 1 73 ? 4.817 5.972 -5.779 1.00 88.12 73 LEU A CA 1
ATOM 568 C C . LEU A 1 73 ? 4.264 6.285 -7.177 1.00 88.12 73 LEU A C 1
ATOM 570 O O . LEU A 1 73 ? 4.664 5.655 -8.157 1.00 88.12 73 LEU A O 1
ATOM 574 N N . PHE A 1 74 ? 3.383 7.282 -7.297 1.00 86.31 74 PHE A N 1
ATOM 575 C CA . PHE A 1 74 ? 2.825 7.700 -8.587 1.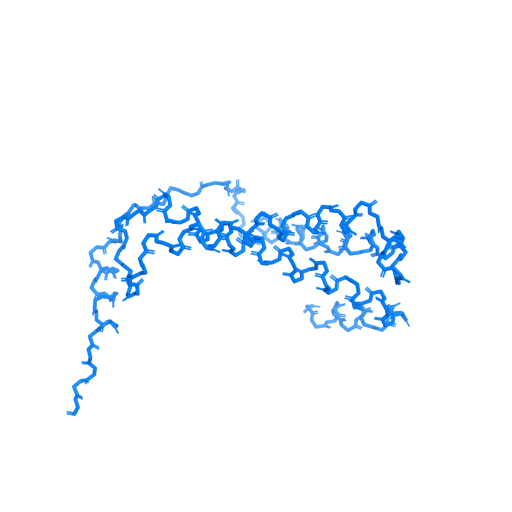00 86.31 74 PH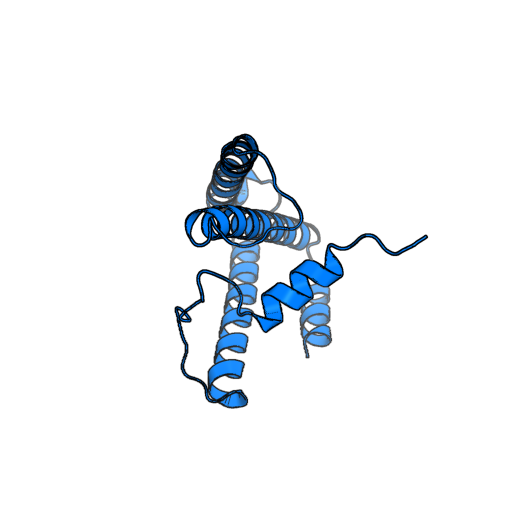E A CA 1
ATOM 576 C C . PHE A 1 74 ? 3.898 8.284 -9.513 1.00 86.31 74 PHE A C 1
ATOM 578 O O . PHE A 1 74 ? 4.015 7.869 -10.661 1.00 86.31 74 PHE A O 1
ATOM 585 N N . ILE A 1 75 ? 4.729 9.204 -9.023 1.00 84.56 75 ILE A N 1
ATOM 586 C CA . ILE A 1 75 ? 5.791 9.822 -9.831 1.00 84.56 75 ILE A CA 1
ATOM 587 C C . ILE A 1 75 ? 6.872 8.789 -10.186 1.00 84.56 75 ILE A C 1
ATOM 589 O O . ILE A 1 75 ? 7.307 8.712 -11.335 1.00 84.56 75 ILE A O 1
ATOM 593 N N . GLY A 1 76 ? 7.272 7.956 -9.222 1.00 76.94 76 GLY A N 1
ATOM 594 C CA . GLY A 1 76 ? 8.296 6.925 -9.396 1.00 76.94 76 GLY A CA 1
ATOM 595 C C . GLY A 1 76 ? 7.877 5.771 -10.313 1.00 76.94 76 GLY A C 1
ATOM 596 O O . GLY A 1 76 ? 8.738 5.156 -10.943 1.00 76.94 76 GLY A O 1
ATOM 597 N N . SER A 1 77 ? 6.573 5.497 -10.430 1.00 74.75 77 SER A N 1
ATOM 598 C CA . SER A 1 77 ? 6.035 4.525 -11.395 1.00 74.75 77 SER A CA 1
ATOM 599 C C . SER A 1 77 ? 5.867 5.111 -12.801 1.00 74.75 77 SER A C 1
ATOM 601 O O . SER A 1 77 ? 6.115 4.414 -13.781 1.00 74.75 77 SER A O 1
ATOM 603 N N . LEU A 1 78 ? 5.509 6.394 -12.925 1.00 75.38 78 LEU A N 1
ATOM 604 C CA . LEU A 1 78 ? 5.322 7.062 -14.221 1.00 75.38 78 LEU A CA 1
ATOM 605 C C . LEU A 1 78 ? 6.635 7.357 -14.958 1.00 75.38 78 LEU A C 1
ATOM 607 O O . LEU A 1 78 ? 6.631 7.536 -16.177 1.00 75.38 78 LEU A O 1
ATOM 611 N N . ALA A 1 79 ? 7.762 7.402 -14.247 1.00 70.12 79 ALA A N 1
ATOM 612 C CA . ALA A 1 79 ? 9.057 7.715 -14.836 1.00 70.12 79 ALA A CA 1
ATOM 613 C C . ALA A 1 79 ? 10.176 6.767 -14.360 1.00 70.12 79 ALA A C 1
ATOM 615 O O . ALA A 1 79 ? 11.103 7.205 -13.675 1.00 70.12 79 ALA A O 1
ATOM 616 N N . PRO A 1 80 ? 10.183 5.490 -14.801 1.00 64.62 80 PRO A N 1
ATOM 617 C CA . PRO A 1 80 ? 11.226 4.521 -14.432 1.00 64.62 80 PRO A CA 1
ATOM 618 C C . PRO A 1 80 ? 12.642 5.011 -14.773 1.00 64.62 80 PRO A C 1
ATOM 620 O O . PRO A 1 80 ? 13.609 4.733 -14.065 1.00 64.62 80 PRO A O 1
ATOM 623 N N . LYS A 1 81 ? 12.748 5.824 -15.833 1.00 62.50 81 LYS A N 1
ATOM 624 C CA . LYS A 1 81 ? 14.001 6.403 -16.326 1.00 62.50 81 LYS A CA 1
ATOM 625 C C . LYS A 1 81 ? 14.597 7.473 -15.395 1.00 62.50 81 LYS A C 1
ATOM 627 O O . LYS A 1 81 ? 15.805 7.674 -15.433 1.00 62.50 81 LYS A O 1
ATOM 632 N N . LEU A 1 82 ? 13.786 8.140 -14.562 1.00 60.84 82 LEU A N 1
ATOM 633 C CA . LEU A 1 82 ? 14.270 9.119 -13.571 1.00 60.84 82 LEU A CA 1
ATOM 634 C C . LEU A 1 82 ? 14.938 8.441 -12.365 1.00 60.84 82 LEU A C 1
ATOM 636 O O . LEU A 1 82 ? 15.822 9.032 -11.753 1.00 60.84 82 LEU A O 1
ATOM 640 N N . ASN A 1 83 ? 14.584 7.188 -12.067 1.00 60.88 83 ASN A N 1
ATOM 641 C CA . ASN A 1 83 ? 15.135 6.440 -10.931 1.00 60.88 83 ASN A CA 1
ATOM 642 C C . ASN A 1 83 ? 16.516 5.816 -11.223 1.00 60.88 83 ASN A C 1
ATOM 644 O O . ASN A 1 83 ? 17.071 5.119 -10.378 1.00 60.88 83 ASN A O 1
ATOM 648 N N . GLY A 1 84 ? 17.077 6.052 -12.414 1.00 56.66 84 GLY A N 1
ATOM 649 C CA . GLY A 1 84 ? 18.469 5.753 -12.760 1.00 56.66 84 GLY A CA 1
ATOM 650 C C . GLY A 1 84 ? 18.802 4.291 -13.065 1.00 56.66 84 GLY A C 1
ATOM 651 O O . GLY A 1 84 ? 19.835 4.057 -13.682 1.00 56.66 84 GLY A O 1
ATOM 652 N N . TYR A 1 85 ? 17.957 3.321 -12.686 1.00 59.44 85 TYR A N 1
ATOM 653 C CA . TYR A 1 85 ? 18.331 1.895 -12.729 1.00 59.44 85 TYR A CA 1
ATOM 654 C C . TYR A 1 85 ? 17.17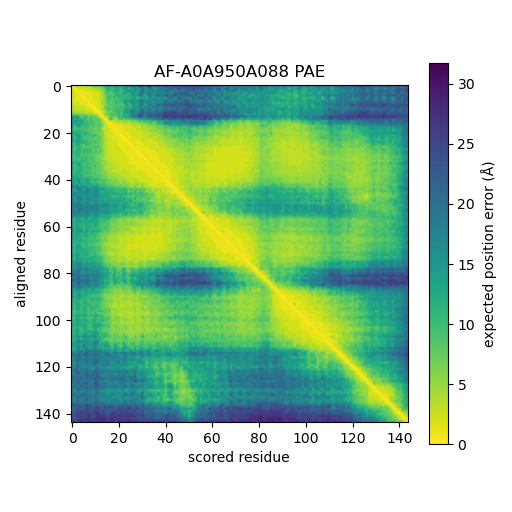6 0.902 -13.018 1.00 59.44 85 TYR A C 1
ATOM 656 O O . TYR A 1 85 ? 17.359 -0.299 -12.836 1.00 59.44 85 TYR A O 1
ATOM 664 N N . GLY A 1 86 ? 15.995 1.361 -13.466 1.00 62.94 86 GLY A N 1
ATOM 665 C CA . GLY A 1 86 ? 14.839 0.498 -13.777 1.00 62.94 86 GLY A CA 1
ATOM 666 C C . GLY A 1 86 ? 14.377 0.592 -15.236 1.00 62.94 86 GLY A C 1
ATOM 667 O O . GLY A 1 86 ? 14.203 1.692 -15.765 1.00 62.94 86 GLY A O 1
ATOM 668 N N . THR A 1 87 ? 14.147 -0.553 -15.889 1.00 70.56 87 THR A N 1
ATOM 669 C CA . THR A 1 87 ? 13.584 -0.610 -17.251 1.00 70.56 87 THR A CA 1
ATOM 670 C C . THR A 1 87 ? 12.066 -0.804 -17.193 1.00 70.56 87 THR A C 1
ATOM 672 O O . THR A 1 87 ? 11.538 -1.396 -16.255 1.00 70.56 87 THR A O 1
ATOM 675 N N . TRP A 1 88 ? 11.340 -0.363 -18.226 1.00 73.81 88 TRP A N 1
ATOM 676 C CA . TRP A 1 88 ? 9.898 -0.625 -18.361 1.00 73.81 88 TRP A CA 1
ATOM 677 C C . TRP A 1 88 ? 9.546 -2.118 -18.286 1.00 73.81 88 TRP A C 1
ATOM 679 O O . TRP A 1 88 ? 8.497 -2.474 -17.758 1.00 73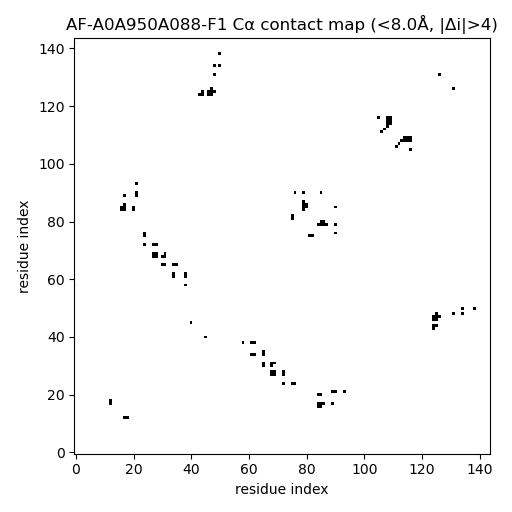.81 88 TRP A O 1
ATOM 689 N N . THR A 1 89 ? 10.427 -2.993 -18.772 1.00 75.12 89 THR A N 1
ATOM 690 C CA . THR A 1 89 ? 10.260 -4.450 -18.689 1.00 75.12 89 THR A CA 1
ATOM 691 C C . THR A 1 89 ? 10.205 -4.940 -17.242 1.00 75.12 89 THR A C 1
ATOM 693 O O . THR A 1 89 ? 9.313 -5.710 -16.898 1.00 75.12 89 THR A O 1
ATOM 696 N N . ASP A 1 90 ? 11.101 -4.453 -16.380 1.00 74.31 90 ASP A N 1
ATOM 697 C CA . ASP A 1 90 ? 11.168 -4.852 -14.967 1.00 74.31 90 ASP A CA 1
ATOM 698 C C . ASP A 1 90 ? 9.908 -4.417 -14.208 1.00 74.31 90 ASP A C 1
ATOM 700 O O . ASP A 1 90 ? 9.357 -5.170 -13.405 1.00 74.31 90 ASP A O 1
ATOM 704 N N . PHE A 1 91 ? 9.402 -3.220 -14.521 1.00 77.88 91 PHE A N 1
ATOM 705 C CA . PHE A 1 91 ? 8.153 -2.706 -13.963 1.00 77.88 91 PHE A CA 1
ATOM 706 C C . PHE A 1 91 ? 6.955 -3.605 -14.310 1.00 77.88 91 PHE A C 1
ATOM 708 O O . PHE A 1 91 ? 6.168 -3.966 -13.433 1.00 77.88 91 PHE A O 1
ATOM 715 N N . TRP A 1 92 ? 6.844 -4.031 -15.573 1.00 81.06 92 TRP A N 1
ATOM 716 C CA . TRP A 1 92 ? 5.780 -4.938 -16.008 1.00 81.06 92 TRP A CA 1
ATOM 717 C C . TRP A 1 92 ? 5.900 -6.342 -15.417 1.00 81.06 92 TRP A C 1
ATOM 719 O O . TRP A 1 92 ? 4.873 -6.942 -15.105 1.00 81.06 92 TRP A O 1
ATOM 729 N N . ILE A 1 93 ? 7.118 -6.853 -15.211 1.00 79.56 93 ILE A N 1
ATOM 730 C CA . ILE A 1 93 ? 7.333 -8.121 -14.499 1.00 79.56 93 ILE A CA 1
ATOM 731 C C . ILE A 1 93 ? 6.794 -8.009 -13.070 1.00 79.56 93 ILE A C 1
ATOM 733 O O . ILE A 1 93 ? 6.050 -8.884 -12.633 1.00 79.56 93 ILE A O 1
ATOM 737 N N . GLY A 1 94 ? 7.086 -6.912 -12.366 1.00 77.38 94 GLY A N 1
ATOM 738 C CA . GLY A 1 94 ? 6.559 -6.673 -11.021 1.00 77.38 94 GLY A CA 1
ATOM 739 C C . GLY A 1 94 ? 5.043 -6.616 -10.954 1.00 77.38 94 GLY A C 1
ATOM 740 O O . GLY A 1 94 ? 4.434 -7.291 -10.123 1.00 77.38 94 GLY A O 1
ATOM 741 N N . ILE A 1 95 ? 4.420 -5.880 -11.876 1.00 83.81 95 ILE A N 1
ATOM 742 C CA . ILE A 1 95 ? 2.959 -5.869 -12.017 1.00 83.81 95 ILE A CA 1
ATOM 743 C C . ILE A 1 95 ? 2.435 -7.282 -12.295 1.00 83.81 95 ILE A C 1
ATOM 745 O O . ILE A 1 95 ? 1.458 -7.701 -11.680 1.00 83.81 95 ILE A O 1
ATOM 749 N N . GLY A 1 96 ? 3.093 -8.036 -13.178 1.00 84.88 96 GLY A N 1
ATOM 750 C CA . GLY A 1 96 ? 2.723 -9.410 -13.508 1.00 84.88 96 GLY A CA 1
ATOM 751 C C . GLY A 1 96 ? 2.746 -10.337 -12.293 1.00 84.88 96 GLY A C 1
ATOM 752 O O . GLY A 1 96 ? 1.808 -11.106 -12.097 1.00 84.88 96 GLY A O 1
ATOM 753 N N . VAL A 1 97 ? 3.762 -10.220 -11.436 1.00 82.56 97 VAL A N 1
ATOM 754 C CA . VAL A 1 97 ? 3.853 -10.985 -10.183 1.00 82.56 97 VAL A CA 1
ATOM 755 C C . VAL A 1 97 ? 2.722 -10.604 -9.223 1.00 82.56 97 VAL A C 1
ATOM 757 O O . VAL A 1 97 ? 2.078 -11.491 -8.665 1.00 82.56 97 VAL A O 1
ATOM 760 N N . LEU A 1 98 ? 2.415 -9.310 -9.068 1.00 84.75 98 LEU A N 1
ATOM 761 C CA . LEU A 1 98 ? 1.308 -8.848 -8.218 1.00 84.75 98 LEU A CA 1
ATOM 762 C C . LEU A 1 98 ? -0.058 -9.333 -8.721 1.00 84.75 98 LEU A C 1
ATOM 764 O O . LEU A 1 98 ? -0.875 -9.809 -7.931 1.00 84.75 98 LEU A O 1
ATOM 768 N N . ILE A 1 99 ? -0.299 -9.258 -10.032 1.00 87.69 99 ILE A N 1
ATOM 769 C CA . ILE A 1 99 ? -1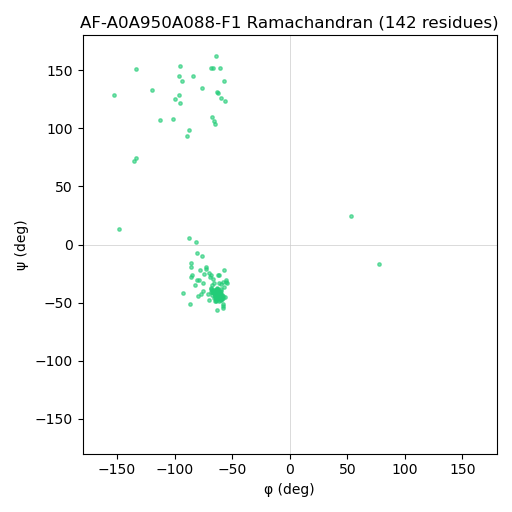.518 -9.788 -10.655 1.00 87.69 99 ILE A CA 1
ATOM 770 C C . ILE A 1 99 ? -1.584 -11.306 -10.470 1.00 87.69 99 ILE A C 1
ATOM 772 O O . ILE A 1 99 ? -2.643 -11.828 -10.131 1.00 87.69 99 ILE A O 1
ATOM 776 N N . GLY A 1 100 ? -0.463 -12.014 -10.627 1.00 88.00 100 GLY A N 1
ATOM 777 C CA . GLY A 1 100 ? -0.373 -13.450 -10.366 1.00 88.00 100 GLY A CA 1
ATOM 778 C C . GLY A 1 100 ? -0.807 -13.808 -8.943 1.00 88.00 100 GLY A C 1
ATOM 779 O O . GLY A 1 100 ? -1.628 -14.708 -8.760 1.00 88.00 100 GLY A O 1
ATOM 780 N N . SER A 1 101 ? -0.347 -13.052 -7.944 1.00 84.25 101 SER A N 1
ATOM 781 C CA . SER A 1 101 ? -0.784 -13.210 -6.551 1.00 84.25 101 SER A CA 1
ATOM 782 C C . SER A 1 101 ? -2.290 -12.988 -6.380 1.00 84.25 101 SER A C 1
ATOM 784 O O . SER A 1 101 ? -2.948 -13.754 -5.677 1.00 84.25 101 SER A O 1
ATOM 786 N N . LEU A 1 102 ? -2.863 -11.988 -7.057 1.00 86.19 102 LEU A N 1
ATOM 787 C CA . LEU A 1 102 ? -4.302 -11.725 -7.019 1.00 86.19 102 LEU A CA 1
ATOM 788 C C . LEU A 1 102 ? -5.115 -12.861 -7.670 1.00 86.19 102 LEU A C 1
ATOM 790 O O . LEU A 1 102 ? -6.147 -13.268 -7.141 1.00 86.19 102 LEU A O 1
ATOM 794 N N . VAL A 1 103 ? -4.632 -13.422 -8.782 1.00 88.06 103 VAL A N 1
ATOM 795 C CA . VAL A 1 103 ? -5.254 -14.582 -9.442 1.00 88.06 103 VAL A CA 1
ATOM 796 C C . VAL A 1 103 ? -5.233 -15.807 -8.530 1.00 88.06 103 VAL A C 1
ATOM 798 O O . VAL A 1 103 ? -6.252 -16.482 -8.394 1.00 88.06 103 VAL A O 1
ATOM 801 N N . LEU A 1 104 ? -4.107 -16.080 -7.865 1.00 86.94 104 LEU A N 1
ATOM 802 C CA . LEU A 1 104 ? -4.008 -17.177 -6.898 1.00 86.94 104 LEU A CA 1
ATOM 803 C C . LEU A 1 104 ? -4.943 -16.973 -5.700 1.00 86.94 104 LEU A C 1
ATOM 805 O O . LEU A 1 104 ? -5.552 -17.938 -5.238 1.00 86.94 104 LEU A O 1
ATOM 809 N N . PHE A 1 105 ? -5.107 -15.732 -5.234 1.00 84.88 105 PHE A N 1
ATOM 810 C CA . PHE A 1 105 ? -6.073 -15.391 -4.190 1.00 84.88 105 PHE A CA 1
ATOM 811 C C . PHE A 1 105 ? -7.514 -15.697 -4.623 1.00 84.88 105 PHE A C 1
ATOM 813 O O . PHE A 1 105 ? -8.240 -16.377 -3.897 1.00 84.88 105 PHE A O 1
ATOM 820 N N . PHE A 1 106 ? -7.921 -15.273 -5.824 1.00 85.38 106 PHE A N 1
ATOM 821 C CA . PHE A 1 106 ? -9.250 -15.594 -6.351 1.00 8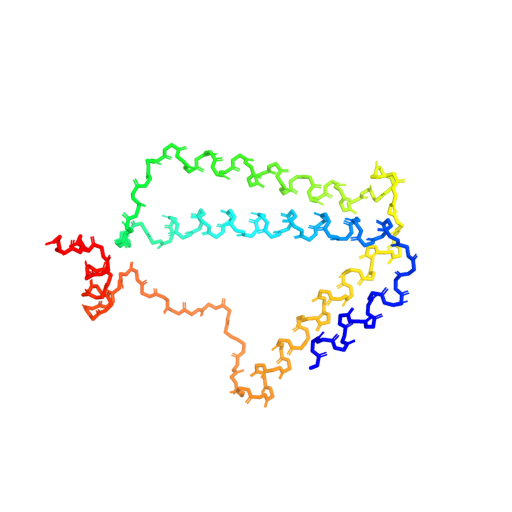5.38 106 PHE A CA 1
ATOM 822 C C . PHE A 1 106 ? -9.445 -17.093 -6.571 1.00 85.38 106 PHE A C 1
ATOM 824 O O . PHE A 1 106 ? -10.498 -17.626 -6.229 1.00 85.38 106 PHE A O 1
ATOM 831 N N . TYR A 1 107 ? -8.431 -17.789 -7.094 1.00 85.81 107 TYR A N 1
ATOM 832 C CA . TYR A 1 107 ? -8.475 -19.240 -7.252 1.00 85.81 107 TYR A CA 1
ATOM 833 C C . TYR A 1 107 ? -8.694 -19.934 -5.907 1.00 85.81 107 TYR A C 1
ATOM 835 O O . TYR A 1 107 ? -9.573 -20.784 -5.794 1.00 85.81 107 TYR A O 1
ATOM 843 N N . ARG A 1 108 ? -7.949 -19.541 -4.867 1.00 87.44 108 ARG A N 1
ATOM 844 C CA . ARG A 1 108 ? -8.132 -20.075 -3.516 1.00 87.44 108 ARG A CA 1
ATOM 845 C C . ARG A 1 108 ? -9.554 -19.832 -3.013 1.00 87.44 108 ARG A C 1
ATOM 847 O O . ARG A 1 108 ? -10.228 -20.785 -2.638 1.00 87.44 108 ARG A O 1
ATOM 854 N N . ARG A 1 109 ? -10.039 -18.594 -3.084 1.00 82.06 109 ARG A N 1
ATOM 855 C CA . ARG A 1 109 ? -11.340 -18.230 -2.511 1.00 82.06 109 ARG A CA 1
ATOM 856 C C . ARG A 1 109 ? -12.524 -18.889 -3.232 1.00 82.06 109 ARG A C 1
ATOM 858 O O . ARG A 1 109 ? -13.441 -19.379 -2.585 1.00 82.06 109 ARG A O 1
ATOM 865 N N . ILE A 1 110 ? -12.479 -18.960 -4.565 1.00 85.00 110 ILE A N 1
ATOM 866 C CA . ILE A 1 110 ? -13.563 -19.533 -5.380 1.00 85.00 110 ILE A CA 1
ATOM 867 C C . ILE A 1 110 ? -13.512 -21.066 -5.385 1.00 85.00 110 ILE A C 1
ATOM 869 O O . ILE A 1 110 ? -14.548 -21.717 -5.266 1.00 85.00 110 ILE A O 1
ATOM 873 N N . VAL A 1 111 ? -12.324 -21.658 -5.554 1.00 82.62 111 VAL A N 1
ATOM 874 C CA . VAL A 1 111 ? -12.184 -23.107 -5.779 1.00 82.62 111 VAL A CA 1
ATOM 875 C C . VAL A 1 111 ? -11.974 -23.878 -4.479 1.00 82.62 111 VAL A C 1
ATOM 877 O O . VAL A 1 111 ? -12.560 -24.947 -4.320 1.00 82.62 111 VAL A O 1
ATOM 880 N N . GLN A 1 112 ? -11.148 -23.368 -3.559 1.00 79.44 112 GLN A N 1
ATOM 881 C CA . GLN A 1 112 ? -10.843 -24.064 -2.302 1.00 79.44 112 GLN A CA 1
ATOM 882 C C . GLN A 1 112 ? -11.881 -23.737 -1.229 1.00 79.44 112 GLN A C 1
ATOM 884 O O . GLN A 1 112 ? -12.478 -24.656 -0.673 1.00 79.44 112 GLN A O 1
ATOM 889 N N . ASP A 1 113 ? -12.139 -22.449 -1.000 1.00 82.06 113 ASP A N 1
ATOM 890 C CA . ASP A 1 113 ? -13.013 -22.001 0.092 1.00 82.06 113 ASP A CA 1
ATOM 891 C C . ASP A 1 113 ? -14.505 -21.996 -0.314 1.00 82.06 113 ASP A C 1
ATOM 893 O O . ASP A 1 113 ? -15.381 -22.009 0.545 1.00 82.06 113 ASP A O 1
ATOM 897 N N . LYS A 1 114 ? -14.815 -22.061 -1.624 1.00 80.69 114 LYS A N 1
ATOM 898 C CA . LYS A 1 114 ? -16.180 -22.039 -2.205 1.00 80.69 114 LYS A CA 1
ATOM 899 C C . LYS A 1 114 ? -17.038 -20.853 -1.751 1.00 80.69 114 LYS A C 1
ATOM 901 O O . LYS A 1 114 ? -18.267 -20.912 -1.803 1.00 80.69 114 LYS A O 1
ATOM 906 N N . GLU A 1 115 ? -16.399 -19.765 -1.348 1.00 72.62 115 GLU A N 1
ATOM 907 C CA . GLU A 1 115 ? -17.073 -18.538 -0.950 1.00 72.62 115 GLU A CA 1
ATOM 908 C C . GLU A 1 115 ? -17.125 -17.545 -2.111 1.00 72.62 115 GLU A C 1
ATOM 910 O O . GLU A 1 115 ? -16.197 -17.428 -2.917 1.00 72.62 115 GLU A O 1
ATOM 915 N N . ALA A 1 116 ? -18.217 -16.781 -2.191 1.00 72.56 116 ALA A N 1
ATOM 916 C CA . ALA A 1 116 ? -18.291 -15.667 -3.126 1.00 72.56 116 ALA A CA 1
ATOM 917 C C . ALA A 1 116 ? -17.321 -14.551 -2.701 1.00 72.56 116 ALA A C 1
ATOM 919 O O . ALA A 1 116 ? -17.026 -14.365 -1.520 1.00 72.56 116 ALA A O 1
ATOM 920 N N . VAL A 1 117 ? -16.837 -13.761 -3.657 1.00 70.19 117 VAL A N 1
ATOM 921 C CA . VAL A 1 117 ? -15.995 -12.595 -3.359 1.00 70.19 117 VAL A CA 1
ATOM 922 C C . VAL A 1 117 ? -16.844 -11.545 -2.637 1.00 70.19 117 VAL A C 1
ATOM 924 O O . VAL A 1 117 ? -17.727 -10.939 -3.242 1.00 70.19 117 VAL A O 1
ATOM 927 N N . HIS A 1 118 ? -16.588 -11.345 -1.344 1.00 72.00 118 HIS A N 1
ATOM 928 C CA . HIS A 1 118 ? -17.236 -10.308 -0.543 1.00 72.00 118 HIS A CA 1
ATOM 929 C C . HIS A 1 118 ? -16.330 -9.073 -0.523 1.00 72.00 118 HIS A C 1
ATOM 931 O O . HIS A 1 118 ? -15.165 -9.153 -0.145 1.00 72.00 118 HIS A O 1
ATOM 937 N N . TRP A 1 119 ? -16.854 -7.936 -0.982 1.00 70.06 119 TRP A N 1
ATOM 938 C CA . TRP A 1 119 ? -16.107 -6.672 -1.080 1.00 70.06 119 TRP A CA 1
ATOM 939 C C . TRP A 1 119 ? -16.131 -5.862 0.218 1.00 70.06 119 TRP A C 1
ATOM 941 O O . TRP A 1 119 ? -15.314 -4.967 0.424 1.00 70.06 119 TRP A O 1
ATOM 951 N N . SER A 1 120 ? -17.094 -6.146 1.088 1.00 70.00 120 SER A N 1
ATOM 952 C CA . SER A 1 120 ? -17.230 -5.537 2.404 1.00 70.00 120 SER A CA 1
ATOM 953 C C . SER A 1 120 ? -17.945 -6.523 3.304 1.00 70.00 120 SER A C 1
ATOM 955 O O . SER A 1 120 ? -18.999 -7.048 2.946 1.00 70.00 120 SER A O 1
ATOM 957 N N . GLU A 1 121 ? -17.355 -6.777 4.459 1.00 72.62 121 GLU A N 1
ATOM 958 C CA . GLU A 1 121 ? -17.983 -7.558 5.512 1.00 72.62 121 GLU A CA 1
ATOM 959 C C . GLU A 1 121 ? -18.695 -6.587 6.465 1.00 72.62 121 GLU A C 1
ATOM 961 O O . GLU A 1 121 ? -18.179 -5.492 6.718 1.00 72.62 121 GLU A O 1
ATOM 966 N N . PRO A 1 122 ? -19.897 -6.923 6.965 1.00 72.50 122 PRO A N 1
ATOM 967 C CA . PRO A 1 122 ? -20.546 -6.126 7.991 1.00 72.50 122 PRO A CA 1
ATOM 968 C C . PRO A 1 122 ? -19.693 -6.198 9.256 1.00 72.50 122 PRO A C 1
ATOM 970 O O . PRO A 1 122 ? -19.672 -7.209 9.951 1.00 72.50 122 PRO A O 1
ATOM 973 N N . THR A 1 123 ? -18.947 -5.133 9.533 1.00 67.81 123 THR A N 1
ATOM 974 C CA . THR A 1 123 ? -18.063 -5.108 10.694 1.00 67.81 123 THR A CA 1
ATOM 975 C C . THR A 1 123 ? -18.721 -4.421 11.889 1.00 67.81 123 THR A C 1
ATOM 977 O O . THR A 1 123 ? -19.155 -3.274 11.734 1.00 67.81 123 THR A O 1
ATOM 980 N N . PRO A 1 124 ? -18.733 -5.046 13.080 1.00 76.00 124 PRO A N 1
ATOM 981 C CA . PRO A 1 124 ? -19.193 -4.412 14.311 1.00 76.00 124 PRO A CA 1
ATOM 982 C C . PRO A 1 124 ? -18.419 -3.123 14.624 1.00 76.00 124 PRO A C 1
ATOM 984 O O . PRO A 1 124 ? -17.202 -3.037 14.429 1.00 76.00 124 PRO A O 1
ATOM 987 N N . SER A 1 125 ? -19.125 -2.102 15.113 1.00 72.12 125 SER A N 1
ATOM 988 C CA . SER A 1 125 ? -18.532 -0.821 15.524 1.00 72.12 125 SER A CA 1
ATOM 989 C C . SER A 1 125 ? -17.853 -0.890 16.894 1.00 72.12 125 SER A C 1
ATOM 991 O O . SER A 1 125 ? -16.981 -0.073 17.186 1.00 72.12 125 SER A O 1
ATOM 993 N N . VAL A 1 126 ? -18.238 -1.867 17.714 1.00 75.38 126 VAL A N 1
ATOM 994 C CA . VAL A 1 126 ? -17.690 -2.166 19.042 1.00 75.38 126 VAL A CA 1
ATOM 995 C C . VAL A 1 126 ? -17.440 -3.674 19.153 1.00 75.38 126 VAL A C 1
ATOM 997 O O . VAL A 1 126 ? -18.140 -4.421 18.466 1.00 75.38 126 VAL A O 1
ATOM 1000 N N . PRO A 1 127 ? -16.453 -4.118 19.954 1.00 76.81 127 PRO A N 1
ATOM 1001 C CA . PRO A 1 127 ? -16.221 -5.541 20.163 1.00 76.81 127 PRO A CA 1
ATOM 1002 C C . PRO A 1 127 ? -17.393 -6.162 20.926 1.00 76.81 127 PRO A C 1
ATOM 1004 O O . PRO A 1 127 ? -18.053 -5.482 21.722 1.00 76.81 127 PRO A O 1
ATOM 1007 N N . ASP A 1 128 ? -17.634 -7.450 20.699 1.00 78.94 128 ASP A N 1
ATOM 1008 C CA . ASP A 1 128 ? -18.617 -8.207 21.475 1.00 78.94 128 ASP A CA 1
ATOM 1009 C C . ASP A 1 128 ? -18.196 -8.294 22.954 1.00 78.94 128 ASP A C 1
ATOM 1011 O O . ASP A 1 128 ? -17.042 -8.050 23.309 1.00 78.94 128 ASP A O 1
ATOM 1015 N N . GLN A 1 129 ? -19.131 -8.616 23.859 1.00 75.00 129 GLN A N 1
ATOM 1016 C CA . GLN A 1 129 ? -18.841 -8.634 25.305 1.00 75.00 129 GLN A CA 1
ATOM 1017 C C . GLN A 1 129 ? -17.695 -9.590 25.681 1.00 75.00 129 GLN A C 1
ATOM 1019 O O . GLN A 1 129 ? -16.944 -9.298 26.612 1.00 75.00 129 GLN A O 1
ATOM 1024 N N . GLU A 1 130 ? -17.544 -10.696 24.949 1.00 76.62 130 GLU A N 1
ATOM 1025 C CA . GLU A 1 130 ? -16.445 -11.654 25.122 1.00 76.62 130 GLU A CA 1
ATOM 1026 C C . GLU A 1 130 ? -15.105 -11.062 24.655 1.00 76.62 130 GLU A C 1
ATOM 1028 O O . GLU A 1 130 ? -14.140 -11.052 25.417 1.00 76.62 130 GLU A O 1
ATOM 1033 N N . GLU A 1 131 ? -15.064 -10.447 23.468 1.00 75.19 131 GLU A N 1
ATOM 1034 C CA . GLU A 1 131 ? -13.867 -9.765 22.948 1.00 75.19 131 GLU A CA 1
ATOM 1035 C C . GLU A 1 131 ? -13.443 -8.582 23.836 1.00 75.19 131 GLU A C 1
ATOM 1037 O O . GLU A 1 131 ? -12.258 -8.343 24.066 1.00 75.19 131 GLU A O 1
ATOM 1042 N N . LEU A 1 132 ? -14.407 -7.833 24.382 1.00 74.81 132 LEU A N 1
ATOM 1043 C CA . LEU A 1 132 ? -14.161 -6.756 25.346 1.00 74.81 132 LEU A CA 1
ATOM 1044 C C . LEU A 1 132 ? -13.476 -7.271 26.617 1.00 74.81 132 LEU A C 1
ATOM 1046 O O . LEU A 1 132 ? -12.582 -6.598 27.144 1.00 74.81 132 LEU A O 1
ATOM 1050 N N . ALA A 1 133 ? -13.888 -8.439 27.116 1.00 77.38 133 ALA A N 1
ATOM 1051 C CA . ALA A 1 133 ? -13.278 -9.061 28.286 1.00 77.38 133 ALA A CA 1
ATOM 1052 C C . ALA A 1 133 ? -11.823 -9.473 28.010 1.00 77.38 133 ALA A C 1
ATOM 1054 O O . ALA A 1 133 ? -10.956 -9.193 28.839 1.00 77.38 133 ALA A O 1
ATOM 1055 N N . GLU A 1 134 ? -11.534 -10.042 26.836 1.00 78.56 134 GLU A N 1
ATOM 1056 C CA . GLU A 1 134 ? -10.172 -10.399 26.413 1.00 78.56 134 GLU A CA 1
ATOM 1057 C C . GLU A 1 134 ? -9.269 -9.168 26.255 1.00 78.56 134 GLU A C 1
ATOM 1059 O O . GLU A 1 134 ? -8.187 -9.107 26.842 1.00 78.56 134 GLU A O 1
ATOM 1064 N N . LEU A 1 135 ? -9.739 -8.134 25.547 1.00 74.38 135 LEU A N 1
ATOM 1065 C CA . LEU A 1 135 ? -8.994 -6.883 25.352 1.00 74.38 135 LEU A CA 1
ATOM 1066 C C . LEU A 1 135 ? -8.680 -6.182 26.682 1.00 74.38 135 LEU A C 1
ATOM 1068 O O . LEU A 1 135 ? -7.628 -5.556 26.833 1.00 74.38 135 LEU A O 1
ATOM 1072 N N . THR A 1 136 ? -9.588 -6.286 27.655 1.00 74.19 136 THR A N 1
ATOM 1073 C CA . THR A 1 136 ? -9.392 -5.720 28.994 1.00 74.19 136 THR A CA 1
ATOM 1074 C C . THR A 1 136 ? -8.413 -6.560 29.815 1.00 74.19 136 THR A C 1
ATOM 1076 O O . THR A 1 136 ? -7.556 -5.989 30.491 1.00 74.19 136 THR A O 1
ATOM 1079 N N . ALA A 1 137 ? -8.485 -7.892 29.719 1.00 73.81 137 ALA A N 1
ATOM 1080 C CA . ALA A 1 137 ? -7.581 -8.812 30.406 1.00 73.81 137 ALA A CA 1
ATOM 1081 C C . ALA A 1 137 ? -6.125 -8.680 29.927 1.00 73.81 137 ALA A C 1
ATOM 1083 O O . ALA A 1 137 ? -5.221 -8.651 30.758 1.00 73.81 137 ALA A O 1
ATOM 1084 N N . GLU A 1 138 ? -5.888 -8.520 28.621 1.00 66.50 138 GLU A N 1
ATOM 1085 C CA . GLU A 1 138 ? -4.536 -8.300 28.082 1.00 66.50 138 GLU A CA 1
ATOM 1086 C C . GLU A 1 138 ? -3.958 -6.927 28.466 1.00 66.50 138 GLU A C 1
ATOM 1088 O O . GLU A 1 138 ? -2.748 -6.762 28.611 1.00 66.50 138 GLU A O 1
ATOM 1093 N N . SER A 1 139 ? -4.818 -5.931 28.693 1.00 63.47 139 SER A N 1
ATOM 1094 C CA . SER A 1 139 ? -4.398 -4.597 29.140 1.00 63.47 139 SER A CA 1
ATOM 1095 C C . SER A 1 139 ? -4.118 -4.491 30.647 1.00 63.47 139 SER A C 1
ATOM 1097 O O . SER A 1 139 ? -3.646 -3.446 31.108 1.00 63.47 139 SER A O 1
ATOM 1099 N N . ALA A 1 140 ? -4.408 -5.540 31.426 1.00 66.19 140 ALA A N 1
ATOM 1100 C CA . ALA A 1 140 ? -4.182 -5.547 32.865 1.00 66.19 140 ALA A CA 1
ATOM 1101 C C . ALA A 1 140 ? -2.684 -5.734 33.184 1.00 66.19 140 ALA A C 1
ATOM 1103 O O . ALA A 1 140 ? -2.031 -6.604 32.606 1.00 66.19 140 ALA A O 1
ATOM 1104 N N . PRO A 1 141 ? -2.107 -4.950 34.114 1.00 63.81 141 PRO A N 1
ATOM 1105 C CA . PRO A 1 141 ? -0.731 -5.163 34.543 1.00 63.81 141 PRO A CA 1
ATOM 1106 C C . PRO A 1 141 ? -0.598 -6.550 35.186 1.00 63.81 141 PRO A C 1
ATOM 1108 O O . PRO A 1 141 ? -1.379 -6.902 36.072 1.00 63.81 141 PRO A O 1
ATOM 1111 N N . VAL A 1 142 ? 0.398 -7.329 34.749 1.00 68.06 142 VAL A N 1
ATOM 1112 C CA . VAL A 1 142 ? 0.758 -8.606 35.382 1.00 68.06 142 VAL A CA 1
ATOM 1113 C C . VAL A 1 142 ? 1.046 -8.324 36.863 1.00 68.06 142 VAL A C 1
ATOM 1115 O O . VAL A 1 142 ? 1.874 -7.449 37.140 1.00 68.06 142 VAL A O 1
ATOM 1118 N N . PRO A 1 143 ? 0.366 -8.989 37.818 1.00 67.44 143 PRO A N 1
ATOM 1119 C CA . PRO A 1 143 ? 0.673 -8.810 39.230 1.00 67.44 143 PRO A CA 1
ATOM 1120 C C . PRO A 1 143 ? 2.136 -9.206 39.467 1.00 67.44 143 PRO A C 1
ATOM 1122 O O . PRO A 1 143 ? 2.559 -10.283 39.046 1.00 67.44 143 PRO A O 1
ATOM 1125 N N . ALA A 1 144 ? 2.895 -8.283 40.062 1.00 59.94 144 ALA A N 1
ATOM 1126 C CA . ALA A 1 144 ? 4.311 -8.447 40.386 1.00 59.94 144 ALA A CA 1
ATOM 1127 C C . ALA A 1 144 ? 4.550 -9.531 41.446 1.00 59.94 144 ALA A C 1
ATOM 1129 O O . ALA A 1 144 ? 3.679 -9.690 42.334 1.00 59.94 144 ALA A O 1
#

Radius of gyration: 20.63 Å; Cα contacts (8 Å, |Δi|>4): 70; chains: 1; bounding box: 41×39×59 Å

Secondary structure (DSSP, 8-state):
-HHHHHHHHHHH---HHHHHHHHHHHHHHHHHHHHHHHHHHHHH-TTS--SS---TTHHHHHHHHHHHHHHHHHHHHH-GGGGSS--HHHHHHHHHHHHHHHHHHHHIIIIIS-----S-----SS--HHHHHHHHHHTSPPP-

Foldseek 3Di:
DVVVVVVCVVVVPPDPLLVVLLVVLVVLVVLLVVLVCVLVCCVQQVPEDDLDDDDPVVNVVSVVSNVVSVVCSVVCLVCVVVVPRHDPVSSVVSVVVVVVVVVVVCCCCCPVVVDDDDPDDPDDSYDDPVVVVVVVVVSDPDDD

Sequence (144 aa):
VDLVVNVALVVLITSNQAILYMSNIGYVLCHVFALSAFLLLRRDRPDWPRPIKVSSIWLPIAGVPLVLNTAFLFIGSLAPKLNGYGTWTDFWIGIGVLIGSLVLFFYRRIVQDKEAVHWSEPTPSVPDQEELAELTAESAPVPA

pLDDT: mean 78.9, std 9.62, range [56.66, 94.5]

Mean predicted aligned error: 10.65 Å